Protein AF-A0A359KGH7-F1 (afdb_monomer)

Foldseek 3Di:
DKAFWDDKLADLLAAEEEAEAGAFPCCSVVVARQRPPPRCVQCVVCVVLVNNCLVVDDRVVNSVSCVVVSYMYTYQFRMFDADGGDPVRTDPTDGDPPVVVVVSHPNYNYYHYPDDNRVVRVVVD

pLDDT: mean 95.63, std 3.55, range [75.12, 98.69]

Secondary structure (DSSP, 8-state):
-EEE-PPPB--TT--EEEEESS--HHHHHHTSTT-STT--HHHHHHHHTT-TTGGGS-HHHHHHHHHHTTEEEEESEEEEEESSS-GGGEEEEEEP-HHHHHHT-TT--EEEESSHHHHHHHTT-

Mean predicted aligned error: 2.71 Å

Radius of gyration: 13.95 Å; Cα contacts (8 Å, |Δi|>4): 219; chains: 1; bounding box: 34×31×31 Å

Sequence (125 aa):
MRSVGFDPVVDARTRLLILGSLPGDASLKAAQYYAHPQNGFWRLIGAVIAQPDLTALPYEARLERLRTARIGLWDVIASAERQGSLDAAIRNPEGADLADLMTRLPDLRAVAFNGGTAARLGRRA

Structure (mmCIF, N/CA/C/O backbone):
data_AF-A0A359KGH7-F1
#
_entry.id   AF-A0A359KGH7-F1
#
loop_
_atom_site.group_PDB
_atom_site.id
_atom_site.type_symbol
_atom_site.label_atom_id
_atom_site.label_alt_id
_atom_site.label_comp_id
_atom_site.label_asym_id
_atom_site.label_entity_id
_atom_site.label_seq_id
_atom_site.pdbx_PDB_ins_code
_atom_site.Cartn_x
_atom_site.Cartn_y
_atom_site.Cartn_z
_atom_site.occupancy
_atom_site.B_iso_or_equiv
_atom_site.auth_seq_id
_atom_site.auth_comp_id
_atom_site.auth_asym_id
_atom_site.auth_atom_id
_atom_site.pdbx_PDB_model_num
ATOM 1 N N . MET A 1 1 ? 19.438 -1.546 -11.604 1.00 83.06 1 MET A N 1
ATOM 2 C CA . MET A 1 1 ? 19.106 -1.976 -10.227 1.00 83.06 1 MET A CA 1
ATOM 3 C C . MET A 1 1 ? 17.658 -2.432 -10.224 1.00 83.06 1 MET A C 1
ATOM 5 O O . MET A 1 1 ? 16.852 -1.819 -10.918 1.00 83.06 1 MET A O 1
ATOM 9 N N . ARG A 1 2 ? 17.351 -3.524 -9.522 1.00 93.06 2 ARG A N 1
ATOM 10 C CA . ARG A 1 2 ? 15.989 -4.050 -9.403 1.00 93.06 2 ARG A CA 1
ATOM 11 C C . ARG A 1 2 ? 15.356 -3.516 -8.120 1.00 93.06 2 ARG A C 1
ATOM 13 O O . ARG A 1 2 ? 15.978 -3.571 -7.064 1.00 93.06 2 ARG A O 1
ATOM 20 N N . SER A 1 3 ? 14.159 -2.963 -8.240 1.00 94.12 3 SER A N 1
ATOM 21 C CA . SER A 1 3 ? 13.315 -2.542 -7.127 1.00 94.12 3 SER A CA 1
ATOM 22 C C . SER A 1 3 ? 12.374 -3.687 -6.775 1.00 94.12 3 SER A C 1
ATOM 24 O O . SER A 1 3 ? 11.790 -4.299 -7.668 1.00 94.12 3 SER A O 1
ATOM 26 N N . VAL A 1 4 ? 12.229 -3.960 -5.483 1.00 96.38 4 VAL A N 1
ATOM 27 C CA . VAL A 1 4 ? 11.334 -4.992 -4.949 1.00 96.38 4 VAL A CA 1
ATOM 28 C C . VAL A 1 4 ? 10.238 -4.291 -4.155 1.00 96.38 4 VAL A C 1
ATOM 30 O O . VAL A 1 4 ? 10.519 -3.325 -3.445 1.00 96.38 4 VAL A O 1
ATOM 33 N N . GLY A 1 5 ? 8.995 -4.728 -4.339 1.00 94.62 5 GLY A N 1
ATOM 34 C CA . GLY A 1 5 ? 7.845 -4.254 -3.580 1.00 94.62 5 GLY A CA 1
ATOM 35 C C . GLY A 1 5 ? 7.931 -4.641 -2.104 1.00 94.62 5 GLY A C 1
ATOM 36 O O . GLY A 1 5 ? 8.835 -5.356 -1.675 1.00 94.62 5 GLY A O 1
ATOM 37 N N . PHE A 1 6 ? 6.983 -4.149 -1.316 1.00 97.25 6 PHE A N 1
ATOM 38 C CA . PHE A 1 6 ? 6.852 -4.548 0.082 1.00 97.25 6 PHE A CA 1
ATOM 39 C C . PHE A 1 6 ? 5.837 -5.682 0.234 1.00 97.25 6 PHE A C 1
ATOM 41 O O . PHE A 1 6 ? 5.058 -5.971 -0.678 1.00 97.25 6 PHE A O 1
ATOM 48 N N . ASP A 1 7 ? 5.806 -6.279 1.421 1.00 97.31 7 ASP A N 1
ATOM 49 C CA . ASP A 1 7 ? 4.748 -7.206 1.806 1.00 97.31 7 ASP A CA 1
ATOM 50 C C . ASP A 1 7 ? 3.394 -6.488 1.935 1.00 97.31 7 ASP A C 1
ATOM 52 O O . ASP A 1 7 ? 3.346 -5.301 2.300 1.00 97.31 7 ASP A O 1
ATOM 56 N N . PRO A 1 8 ? 2.275 -7.183 1.662 1.00 98.00 8 PRO A N 1
ATOM 57 C CA . PRO A 1 8 ? 0.950 -6.602 1.801 1.00 98.00 8 PRO A CA 1
ATOM 58 C C . PRO A 1 8 ? 0.660 -6.251 3.264 1.00 98.00 8 PRO A C 1
ATOM 60 O O . PRO A 1 8 ? 0.814 -7.072 4.170 1.00 98.00 8 PRO A O 1
ATOM 63 N N . VAL A 1 9 ? 0.155 -5.042 3.501 1.00 98.38 9 VAL A N 1
ATOM 64 C CA . VAL A 1 9 ? -0.380 -4.641 4.807 1.00 98.38 9 VAL A CA 1
ATOM 65 C C . VAL A 1 9 ? -1.869 -4.934 4.804 1.00 98.38 9 VAL A C 1
ATOM 67 O O . VAL A 1 9 ? -2.666 -4.115 4.353 1.00 98.38 9 VAL A O 1
ATOM 70 N N . VAL A 1 10 ? -2.244 -6.111 5.292 1.00 98.25 10 VAL A N 1
ATOM 71 C CA . VAL A 1 10 ? -3.635 -6.579 5.341 1.00 98.25 10 VAL A CA 1
ATOM 72 C C . VAL A 1 10 ? -3.906 -7.362 6.626 1.00 98.25 10 VAL A C 1
ATOM 74 O O . VAL A 1 10 ? -2.983 -7.784 7.321 1.00 98.25 10 VAL A O 1
ATOM 77 N N . ASP A 1 11 ? -5.183 -7.567 6.931 1.00 96.75 11 ASP A N 1
ATOM 78 C CA . ASP A 1 11 ? -5.668 -8.524 7.928 1.00 96.75 11 ASP A CA 1
ATOM 79 C C . ASP A 1 11 ? -6.964 -9.198 7.435 1.00 96.75 11 ASP A C 1
ATOM 81 O O . ASP A 1 11 ? -7.553 -8.780 6.435 1.00 96.75 11 ASP A O 1
ATOM 85 N N . ALA A 1 12 ? -7.451 -10.219 8.147 1.00 96.44 12 ALA A N 1
ATOM 86 C CA . ALA A 1 12 ? -8.663 -10.955 7.763 1.00 96.44 12 ALA A CA 1
ATOM 87 C C . ALA A 1 12 ? -9.939 -10.087 7.686 1.00 96.44 12 ALA A C 1
ATOM 89 O O . ALA A 1 12 ? -10.940 -10.526 7.125 1.00 96.44 12 ALA A O 1
ATOM 90 N N . ARG A 1 13 ? -9.923 -8.868 8.247 1.00 98.12 13 ARG A N 1
ATOM 91 C CA . ARG A 1 13 ? -11.051 -7.923 8.254 1.00 98.12 13 ARG A CA 1
ATOM 92 C C . ARG A 1 13 ? -10.941 -6.878 7.147 1.00 98.12 13 ARG A C 1
ATOM 94 O O . ARG A 1 13 ? -11.811 -6.009 7.071 1.00 98.12 13 ARG A O 1
ATOM 101 N N . THR A 1 14 ? -9.888 -6.915 6.330 1.00 98.69 14 THR A N 1
ATOM 102 C CA . THR A 1 14 ? -9.654 -5.954 5.248 1.00 98.69 14 THR A CA 1
ATOM 103 C C . THR A 1 14 ? -10.808 -5.995 4.248 1.00 98.69 14 THR A C 1
ATOM 105 O O . THR A 1 14 ? -11.127 -7.042 3.693 1.00 98.69 14 THR A O 1
ATOM 108 N N . ARG A 1 15 ? -11.437 -4.837 4.018 1.00 98.56 15 ARG A N 1
ATOM 109 C CA . ARG A 1 15 ? -12.580 -4.662 3.105 1.00 98.56 15 ARG A CA 1
ATOM 110 C C . ARG A 1 15 ? -12.217 -3.899 1.841 1.00 98.56 15 ARG A C 1
ATOM 112 O O . ARG A 1 15 ? -12.819 -4.141 0.798 1.00 98.56 15 ARG A O 1
ATO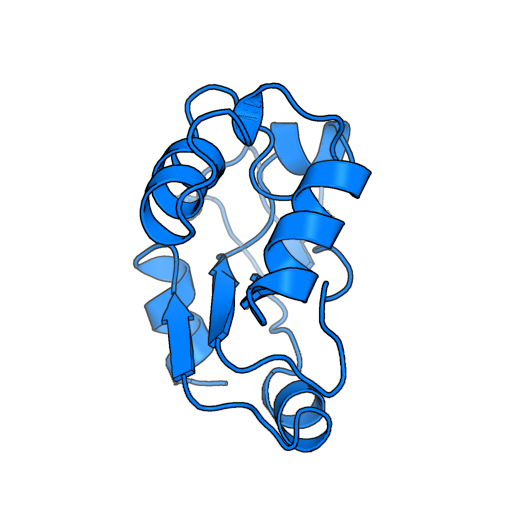M 119 N N . LEU A 1 16 ? -11.261 -2.982 1.932 1.00 98.56 16 LEU A N 1
ATOM 120 C CA . LEU A 1 16 ? -10.736 -2.232 0.798 1.00 98.56 16 LEU A CA 1
ATOM 121 C C . LEU A 1 16 ? -9.233 -2.481 0.693 1.00 98.56 16 LEU A C 1
ATOM 123 O O . LEU A 1 16 ? -8.502 -2.175 1.630 1.00 98.56 16 LEU A O 1
ATOM 127 N N . LEU A 1 17 ? -8.778 -2.982 -0.452 1.00 98.50 17 LEU A N 1
ATOM 128 C CA . LEU A 1 17 ? -7.356 -3.095 -0.776 1.00 98.50 17 LEU A CA 1
ATOM 129 C C . LEU A 1 17 ? -6.961 -1.963 -1.730 1.00 98.50 17 LEU A C 1
ATOM 131 O O . LEU A 1 17 ? -7.527 -1.848 -2.816 1.00 98.50 17 LEU A O 1
ATOM 135 N N . ILE A 1 18 ? -6.008 -1.121 -1.331 1.00 98.44 18 ILE A N 1
ATOM 136 C CA . ILE A 1 18 ? -5.464 -0.051 -2.175 1.00 98.44 18 ILE A CA 1
ATOM 137 C C . ILE A 1 18 ? -4.120 -0.505 -2.742 1.00 98.44 18 ILE A C 1
ATOM 139 O O . ILE A 1 18 ? -3.206 -0.842 -1.993 1.00 98.44 18 ILE A O 1
ATOM 143 N N . LEU A 1 19 ? -4.008 -0.494 -4.068 1.00 98.38 19 LEU A N 1
ATOM 144 C CA . LEU A 1 19 ? -2.861 -1.008 -4.806 1.00 98.38 19 LEU A CA 1
ATOM 145 C C . LEU A 1 19 ? -2.112 0.117 -5.517 1.00 98.38 19 LEU A C 1
ATOM 147 O O . LEU A 1 19 ? -2.686 0.817 -6.355 1.00 98.38 19 LEU A O 1
ATOM 151 N N . GLY A 1 20 ? -0.831 0.288 -5.197 1.00 97.25 20 GLY A N 1
ATOM 152 C CA . GLY A 1 20 ? 0.098 1.093 -5.990 1.00 97.25 20 GLY A CA 1
ATOM 153 C C . GLY A 1 20 ? 0.700 0.315 -7.165 1.00 97.25 20 GLY A C 1
ATOM 154 O O . GLY A 1 20 ? 0.381 -0.852 -7.403 1.00 97.25 20 GLY A O 1
ATOM 155 N N . SER A 1 21 ? 1.546 0.989 -7.949 1.00 95.75 21 SER A N 1
ATOM 156 C CA . SER A 1 21 ? 2.295 0.351 -9.038 1.00 95.75 21 SER A CA 1
ATOM 157 C C . SER A 1 21 ? 3.484 -0.437 -8.484 1.00 95.75 21 SER A C 1
ATOM 159 O O . SER A 1 21 ? 3.535 -1.652 -8.624 1.00 95.75 21 SER A O 1
ATOM 161 N N . LEU A 1 22 ? 4.441 0.280 -7.892 1.00 96.50 22 LEU A N 1
ATOM 162 C CA . LEU A 1 22 ? 5.667 -0.219 -7.271 1.00 96.50 22 LEU A CA 1
ATOM 163 C C . LEU A 1 22 ? 6.221 0.903 -6.369 1.00 96.50 22 LEU A C 1
ATOM 165 O O . LEU A 1 22 ? 6.276 2.051 -6.840 1.00 96.50 22 LEU A O 1
ATOM 169 N N . PRO A 1 23 ? 6.706 0.635 -5.140 1.00 95.69 23 PRO A N 1
ATOM 170 C CA . PRO A 1 23 ? 7.146 1.683 -4.221 1.00 95.69 23 PRO A CA 1
ATOM 171 C C . PRO A 1 23 ? 8.252 2.543 -4.825 1.00 95.69 23 PRO A C 1
ATOM 173 O O . PRO A 1 23 ? 9.251 2.002 -5.284 1.00 95.69 23 PRO A O 1
ATOM 176 N N . GLY A 1 24 ? 8.093 3.870 -4.840 1.00 94.88 24 GLY A N 1
ATOM 177 C CA . GLY A 1 24 ? 9.119 4.815 -5.314 1.00 94.88 24 GLY A CA 1
ATOM 178 C C . GLY A 1 24 ? 10.399 4.796 -4.465 1.00 94.88 24 GLY A C 1
ATOM 179 O O . GLY A 1 24 ? 10.415 4.234 -3.375 1.00 94.88 24 GLY A O 1
ATOM 180 N N . ASP A 1 25 ? 11.460 5.474 -4.899 1.00 94.31 25 ASP A N 1
ATOM 181 C CA . ASP A 1 25 ? 12.772 5.444 -4.226 1.00 94.31 25 ASP A CA 1
ATOM 182 C C . ASP A 1 25 ? 12.709 5.964 -2.789 1.00 94.31 25 ASP A C 1
ATOM 184 O O . ASP A 1 25 ? 13.314 5.388 -1.889 1.00 94.31 25 ASP A O 1
ATOM 188 N N . ALA A 1 26 ? 11.937 7.031 -2.549 1.00 95.00 26 ALA A N 1
ATOM 189 C CA . ALA A 1 26 ? 11.719 7.548 -1.199 1.00 95.00 26 ALA A CA 1
ATOM 190 C C . ALA A 1 26 ? 11.009 6.520 -0.306 1.00 95.00 26 ALA A C 1
ATOM 192 O O . ALA A 1 26 ? 11.358 6.377 0.862 1.00 95.00 26 ALA A O 1
ATOM 193 N N . SER A 1 27 ? 10.050 5.781 -0.870 1.00 96.69 27 SER A N 1
ATOM 194 C CA . SER A 1 27 ? 9.370 4.686 -0.181 1.00 96.69 27 SER A CA 1
ATOM 195 C C . SER A 1 27 ? 10.323 3.545 0.135 1.00 96.69 27 SER A C 1
ATOM 197 O O . SER A 1 27 ? 10.394 3.141 1.290 1.00 96.69 27 SER A O 1
ATOM 199 N N . LEU A 1 28 ? 11.096 3.079 -0.849 1.00 95.88 28 LEU A N 1
ATOM 200 C CA . LEU A 1 28 ? 12.086 2.010 -0.687 1.00 95.88 28 LEU A CA 1
ATOM 201 C C . LEU A 1 28 ? 13.142 2.372 0.361 1.00 95.88 28 LEU A C 1
ATOM 203 O O . LEU A 1 28 ? 13.411 1.580 1.257 1.00 95.88 28 LEU A O 1
ATOM 207 N N . LYS A 1 29 ? 13.684 3.594 0.306 1.00 95.62 29 LYS A N 1
ATOM 208 C CA . LYS A 1 29 ? 14.676 4.082 1.275 1.00 95.62 29 LYS A CA 1
ATOM 209 C C . LYS A 1 29 ? 14.116 4.161 2.696 1.00 95.62 29 LYS A C 1
ATOM 211 O O . LYS A 1 29 ? 14.846 3.911 3.648 1.00 95.62 29 LYS A O 1
ATOM 216 N N . ALA A 1 30 ? 12.847 4.538 2.838 1.00 96.62 30 ALA A N 1
ATOM 217 C CA . ALA A 1 30 ? 12.183 4.629 4.134 1.00 96.62 30 ALA A CA 1
ATOM 218 C C . ALA A 1 30 ? 11.610 3.290 4.625 1.00 96.62 30 ALA A C 1
ATOM 220 O O . ALA A 1 30 ? 11.175 3.236 5.772 1.00 96.62 30 ALA A O 1
ATOM 221 N N . ALA A 1 31 ? 11.574 2.254 3.775 1.00 96.88 31 ALA A N 1
ATOM 222 C CA . ALA A 1 31 ? 10.803 1.024 3.975 1.00 96.88 31 ALA A CA 1
ATOM 223 C C . ALA A 1 31 ? 9.319 1.295 4.311 1.00 96.88 31 ALA A C 1
ATOM 225 O O . ALA A 1 31 ? 8.743 0.690 5.211 1.00 96.88 31 ALA A O 1
ATOM 226 N N . GLN A 1 32 ? 8.704 2.260 3.616 1.00 97.81 32 GLN A N 1
ATOM 227 C CA . GLN A 1 32 ? 7.348 2.738 3.909 1.00 97.81 32 GLN A CA 1
ATOM 228 C C . GLN A 1 32 ? 6.524 2.961 2.644 1.00 97.81 32 GLN A C 1
ATOM 230 O O . GLN A 1 32 ? 6.975 3.615 1.696 1.00 97.81 32 GLN A O 1
ATOM 235 N N . TYR A 1 33 ? 5.264 2.524 2.650 1.00 97.88 33 TYR A N 1
ATOM 236 C CA . TYR A 1 33 ? 4.313 2.887 1.601 1.00 97.88 33 TYR A CA 1
ATOM 237 C C . TYR A 1 33 ? 4.097 4.407 1.550 1.00 97.88 33 TYR A C 1
ATOM 239 O O . TYR A 1 33 ? 3.904 5.075 2.570 1.00 97.88 33 TYR A O 1
ATOM 247 N N . TYR A 1 34 ? 4.118 4.952 0.330 1.00 96.69 34 TYR A N 1
ATOM 248 C CA . TYR A 1 34 ? 3.824 6.357 0.027 1.00 96.69 34 TYR A CA 1
ATOM 249 C C . TYR A 1 34 ? 4.620 7.374 0.872 1.00 96.69 34 TYR A C 1
ATOM 251 O O . TYR A 1 34 ? 4.065 8.351 1.368 1.00 96.69 34 TYR A O 1
ATOM 259 N N . ALA A 1 35 ? 5.926 7.146 1.047 1.00 96.12 35 ALA A N 1
ATOM 260 C CA . ALA A 1 35 ? 6.777 7.941 1.941 1.00 96.12 35 ALA A CA 1
ATOM 261 C C . ALA A 1 35 ? 7.227 9.287 1.352 1.00 96.12 35 ALA A C 1
ATOM 263 O O . ALA A 1 35 ? 7.715 10.151 2.077 1.00 96.12 35 ALA A O 1
ATOM 264 N N . HIS A 1 36 ? 7.110 9.470 0.034 1.00 94.44 36 HIS A N 1
ATOM 265 C CA . HIS A 1 36 ? 7.521 10.715 -0.605 1.00 94.44 36 HIS A CA 1
ATOM 266 C C . HIS A 1 36 ? 6.652 11.887 -0.097 1.00 94.44 36 HIS A C 1
ATOM 268 O O . HIS A 1 36 ? 5.432 11.781 -0.195 1.00 94.44 36 HIS A O 1
ATOM 274 N N . PRO A 1 37 ? 7.216 13.022 0.366 1.00 89.31 37 PRO A N 1
ATOM 275 C CA . PRO A 1 37 ? 6.435 14.113 0.971 1.00 89.31 37 PRO A CA 1
ATOM 276 C C . PRO A 1 37 ? 5.369 14.729 0.056 1.00 89.31 37 PRO A C 1
ATOM 278 O O . PRO A 1 37 ? 4.344 15.214 0.521 1.00 89.31 37 PRO A O 1
ATOM 281 N N . GLN A 1 38 ? 5.599 14.698 -1.261 1.00 91.62 38 GLN A N 1
ATOM 282 C CA . GLN A 1 38 ? 4.624 15.170 -2.254 1.00 91.62 38 GLN A CA 1
ATOM 283 C C . GLN A 1 38 ? 3.527 14.134 -2.563 1.00 91.62 38 GLN A C 1
ATOM 285 O O . GLN A 1 38 ? 2.581 14.439 -3.286 1.00 91.62 38 GLN A O 1
ATOM 290 N N . ASN A 1 39 ? 3.634 12.901 -2.053 1.00 93.88 39 ASN A N 1
ATOM 291 C CA . ASN A 1 39 ? 2.597 11.893 -2.228 1.00 93.88 39 ASN A CA 1
ATOM 292 C C . ASN A 1 39 ? 1.400 12.220 -1.322 1.00 93.88 39 ASN A C 1
ATOM 294 O O . ASN A 1 39 ? 1.497 12.214 -0.097 1.00 93.88 39 ASN A O 1
ATOM 298 N N . GLY A 1 40 ? 0.249 12.494 -1.935 1.00 95.69 40 GLY A N 1
ATOM 299 C CA . GLY A 1 40 ? -0.961 12.898 -1.220 1.00 95.69 40 GLY A CA 1
ATOM 300 C C . GLY A 1 40 ? -1.692 11.777 -0.478 1.00 95.69 40 GLY A C 1
ATOM 301 O O . GLY A 1 40 ? -2.664 12.085 0.210 1.00 95.69 40 GLY A O 1
ATOM 302 N N . PHE A 1 41 ? -1.271 10.511 -0.603 1.00 97.56 41 PHE A N 1
ATOM 303 C CA . PHE A 1 41 ? -2.010 9.349 -0.101 1.00 97.56 41 PHE A CA 1
ATOM 304 C C . PHE A 1 41 ? -2.428 9.494 1.366 1.00 97.56 41 PHE A C 1
ATOM 306 O O . PHE A 1 41 ? -3.618 9.457 1.668 1.00 97.56 41 PHE A O 1
ATOM 313 N N . TRP A 1 42 ? -1.467 9.722 2.268 1.00 97.50 42 TRP A N 1
ATOM 314 C CA . TRP A 1 42 ? -1.719 9.759 3.713 1.00 97.50 42 TRP A CA 1
ATOM 315 C C . TRP A 1 42 ? -2.672 10.886 4.122 1.00 97.50 42 TRP A C 1
ATOM 317 O O . TRP A 1 42 ? -3.533 10.690 4.976 1.00 97.50 42 TRP A O 1
ATOM 327 N N . ARG A 1 43 ? -2.572 12.047 3.466 1.00 97.06 43 ARG A N 1
ATOM 328 C CA . ARG A 1 43 ? -3.476 13.182 3.691 1.00 97.06 43 ARG A CA 1
ATOM 329 C C . ARG A 1 43 ? -4.894 12.872 3.211 1.00 97.06 43 ARG A C 1
ATOM 331 O O . ARG A 1 43 ? -5.859 13.162 3.910 1.00 97.06 43 ARG A O 1
ATOM 338 N N . LEU A 1 44 ? -5.020 12.302 2.012 1.00 97.12 44 LEU A N 1
ATOM 339 C CA . LEU A 1 44 ? -6.315 11.996 1.404 1.00 97.12 44 LEU A CA 1
ATOM 340 C C . LEU A 1 44 ? -7.039 10.887 2.168 1.00 97.12 44 LEU A C 1
ATOM 342 O O . LEU A 1 44 ? -8.206 11.048 2.513 1.00 97.12 44 LEU A O 1
ATOM 346 N N . ILE A 1 45 ? -6.346 9.789 2.475 1.00 97.56 45 ILE A N 1
ATOM 347 C CA . ILE A 1 45 ? -6.958 8.668 3.185 1.00 97.56 45 ILE A CA 1
ATOM 348 C C . ILE A 1 45 ? -7.308 9.044 4.625 1.00 97.56 45 ILE A C 1
ATOM 350 O O . ILE A 1 45 ? -8.369 8.653 5.099 1.00 97.56 45 ILE A O 1
ATOM 354 N N . GLY A 1 46 ? -6.482 9.874 5.279 1.00 97.75 46 GLY A N 1
ATOM 355 C CA . GLY A 1 46 ? -6.768 10.430 6.601 1.00 97.75 46 GLY A CA 1
ATOM 356 C C . GLY A 1 46 ? -8.091 11.191 6.634 1.00 97.75 46 GLY A C 1
ATOM 357 O O . GLY A 1 46 ? -8.920 10.942 7.505 1.00 97.75 46 GLY A O 1
ATOM 358 N N . ALA A 1 47 ? -8.354 12.043 5.638 1.00 97.31 47 ALA A N 1
ATOM 359 C CA . ALA A 1 47 ? -9.637 12.737 5.527 1.00 97.31 47 ALA A CA 1
ATOM 360 C C . ALA A 1 47 ? -10.823 11.767 5.348 1.00 97.31 47 ALA A C 1
ATOM 362 O O . ALA A 1 47 ? -11.857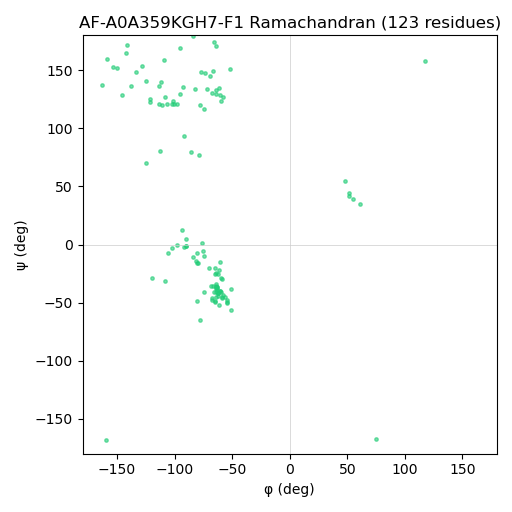 11.944 5.986 1.00 97.31 47 ALA A O 1
ATOM 363 N N . VAL A 1 48 ? -10.662 10.719 4.530 1.00 96.12 48 VAL A N 1
ATOM 364 C CA . VAL A 1 48 ? -11.712 9.714 4.272 1.00 96.12 48 VAL A CA 1
ATOM 365 C C . VAL A 1 48 ? -12.080 8.924 5.531 1.00 96.12 48 VAL A C 1
ATOM 367 O O . VAL A 1 48 ? -13.255 8.644 5.749 1.00 96.12 48 VAL A O 1
ATOM 370 N N . ILE A 1 49 ? -11.101 8.581 6.372 1.00 97.06 49 ILE A N 1
ATOM 371 C CA . ILE A 1 49 ? -11.327 7.794 7.598 1.00 97.06 49 ILE A CA 1
ATOM 372 C C . ILE A 1 49 ? -11.548 8.659 8.851 1.00 97.06 49 ILE A C 1
ATOM 374 O O . ILE A 1 49 ? -11.490 8.139 9.964 1.00 97.06 49 ILE A O 1
ATOM 378 N N . ALA A 1 50 ? -11.770 9.968 8.684 1.00 97.25 50 ALA A N 1
ATOM 379 C CA . ALA A 1 50 ? -11.906 10.941 9.773 1.00 97.25 50 ALA A CA 1
ATOM 380 C C . ALA A 1 50 ? -10.709 10.958 10.758 1.00 97.25 50 ALA A C 1
ATOM 382 O O . ALA A 1 50 ? -10.878 11.104 11.966 1.00 97.25 50 ALA A O 1
ATOM 383 N N . GLN A 1 51 ? -9.490 10.819 10.228 1.00 96.88 51 GLN A N 1
ATOM 384 C CA . GLN A 1 51 ? -8.201 10.943 10.925 1.00 96.88 51 GLN A CA 1
ATOM 385 C C . GLN A 1 51 ? -7.337 12.003 10.203 1.00 96.88 51 GLN A C 1
ATOM 387 O O . GLN A 1 51 ? -6.388 11.659 9.493 1.00 96.88 51 GLN A O 1
ATOM 392 N N . PRO A 1 52 ? -7.684 13.301 10.277 1.00 93.31 52 PRO A N 1
ATOM 393 C CA . PRO A 1 52 ? -7.008 14.353 9.505 1.00 93.31 52 PRO A CA 1
ATOM 394 C C . PRO A 1 52 ? -5.529 14.554 9.885 1.00 93.31 52 PRO A C 1
ATOM 396 O O . PRO A 1 52 ? -4.757 15.089 9.093 1.00 93.31 52 PRO A O 1
ATOM 399 N N . ASP A 1 53 ? -5.122 14.104 11.069 1.00 94.38 53 ASP A N 1
ATOM 400 C CA . ASP A 1 53 ? -3.763 14.146 11.613 1.00 94.38 53 ASP A CA 1
ATOM 401 C C . ASP A 1 53 ? -2.925 12.901 11.272 1.00 94.38 53 ASP A C 1
ATOM 40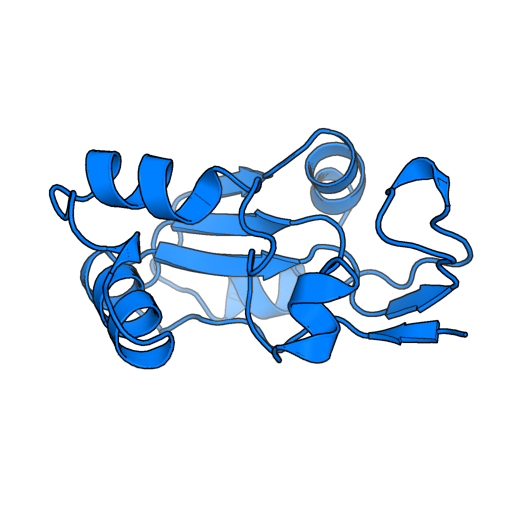3 O O . ASP A 1 53 ? -1.773 12.796 11.695 1.00 94.38 53 ASP A O 1
ATOM 407 N N . LEU A 1 54 ? -3.453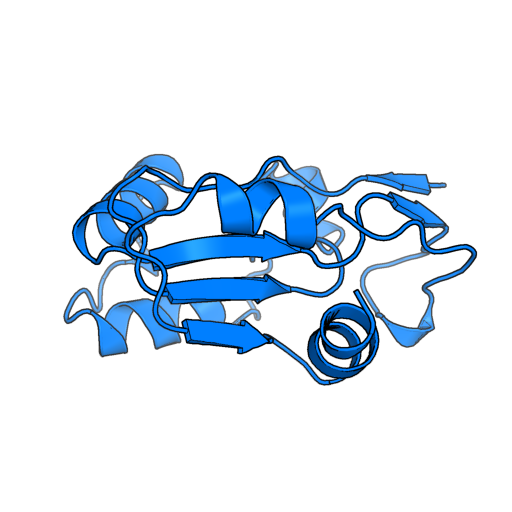 11.977 10.458 1.00 96.69 54 LEU A N 1
ATOM 408 C CA . LEU A 1 54 ? -2.800 10.709 10.115 1.00 96.69 54 LEU A CA 1
ATOM 409 C C . LEU A 1 54 ? -1.352 10.889 9.631 1.00 96.69 54 LEU A C 1
ATOM 411 O O . LEU A 1 54 ? -0.482 10.100 9.984 1.00 96.69 54 LEU A O 1
ATOM 415 N N . THR A 1 55 ? -1.057 11.936 8.858 1.00 95.12 55 THR A N 1
ATOM 416 C CA . THR A 1 55 ? 0.297 12.215 8.343 1.00 95.12 55 THR A CA 1
ATOM 417 C C . THR A 1 55 ? 1.326 12.533 9.427 1.00 95.12 55 THR A C 1
ATOM 419 O O . THR A 1 55 ? 2.514 12.342 9.186 1.00 95.12 55 THR A O 1
ATOM 422 N N . ALA A 1 56 ? 0.896 13.032 10.590 1.00 95.69 56 ALA A N 1
ATOM 423 C CA . ALA A 1 56 ? 1.784 13.366 11.703 1.00 95.69 56 ALA A CA 1
ATOM 424 C C . ALA A 1 56 ? 2.169 12.134 12.539 1.00 95.69 56 ALA A C 1
ATOM 426 O O . ALA A 1 56 ? 3.105 12.193 13.336 1.00 95.69 56 ALA A O 1
ATOM 427 N N . LEU A 1 57 ? 1.461 11.014 12.362 1.00 97.50 57 LEU A N 1
ATOM 428 C CA . LEU A 1 57 ? 1.705 9.800 13.125 1.00 97.50 57 LEU A CA 1
ATOM 429 C C . LEU A 1 57 ? 2.943 9.037 12.616 1.00 97.50 57 LEU A C 1
ATOM 431 O O . LEU A 1 57 ? 3.217 9.001 11.406 1.00 97.50 57 LEU A O 1
ATOM 435 N N . PRO A 1 58 ? 3.660 8.330 13.512 1.00 97.75 58 PRO A N 1
ATOM 436 C CA . PRO A 1 58 ? 4.642 7.326 13.116 1.00 97.75 58 PRO A CA 1
ATOM 437 C C . PRO A 1 58 ? 4.041 6.310 12.139 1.00 97.75 58 PRO A C 1
ATOM 439 O O . PRO A 1 58 ? 2.841 6.042 12.168 1.00 97.75 58 PRO A O 1
ATOM 442 N N . TYR A 1 59 ? 4.869 5.733 11.268 1.00 97.81 59 TYR A N 1
ATOM 443 C CA . TYR A 1 59 ? 4.396 4.846 10.199 1.00 97.81 59 TYR A CA 1
ATOM 444 C C . TYR A 1 59 ? 3.548 3.675 10.700 1.00 97.81 59 TYR A C 1
ATOM 446 O O . TYR A 1 59 ? 2.440 3.484 10.212 1.00 97.81 59 TYR A O 1
ATOM 454 N N . GLU A 1 60 ? 4.007 2.971 11.732 1.00 98.00 60 GLU A N 1
ATOM 455 C CA . GLU A 1 60 ? 3.254 1.854 12.312 1.00 98.00 60 GLU A CA 1
ATOM 456 C C . GLU A 1 60 ? 1.881 2.291 12.832 1.00 98.00 60 GLU A C 1
ATOM 458 O O . GLU A 1 60 ? 0.869 1.649 12.565 1.00 98.00 60 GLU A O 1
ATOM 463 N N . ALA A 1 61 ? 1.806 3.455 13.484 1.00 98.25 61 ALA A N 1
ATOM 464 C CA . ALA A 1 61 ? 0.533 4.007 13.933 1.00 98.25 61 ALA A CA 1
ATOM 465 C C . ALA A 1 61 ? -0.388 4.352 12.750 1.00 98.25 61 ALA A C 1
ATOM 467 O O . ALA A 1 61 ? -1.598 4.144 12.840 1.00 98.25 61 ALA A O 1
ATOM 468 N N . ARG A 1 62 ? 0.159 4.818 11.617 1.00 98.38 62 ARG A N 1
ATOM 469 C CA . ARG A 1 62 ? -0.620 5.020 10.385 1.00 98.38 62 ARG A CA 1
ATOM 470 C C . ARG A 1 62 ? -1.202 3.707 9.862 1.00 98.38 62 ARG A C 1
ATOM 472 O O . ARG A 1 62 ? -2.382 3.679 9.508 1.00 98.38 62 ARG A O 1
ATOM 479 N N . LEU A 1 63 ? -0.415 2.628 9.847 1.00 98.50 63 LEU A N 1
ATOM 480 C CA . LEU A 1 63 ? -0.882 1.302 9.426 1.00 98.50 63 LEU A CA 1
ATOM 481 C C . LEU A 1 63 ? -1.995 0.774 10.338 1.00 98.50 63 LEU A C 1
ATOM 483 O O . LEU A 1 63 ? -3.005 0.281 9.841 1.00 98.50 63 LEU A O 1
ATOM 487 N N . GLU A 1 64 ? -1.875 0.953 11.653 1.00 98.19 64 GLU A N 1
ATOM 488 C CA . GLU A 1 64 ? -2.918 0.551 12.606 1.00 98.19 64 GLU A CA 1
ATOM 489 C C . GLU A 1 64 ? -4.234 1.321 12.415 1.00 98.19 64 GLU A C 1
ATOM 491 O O . GLU A 1 64 ? -5.324 0.742 12.509 1.00 98.19 64 GLU A O 1
ATOM 496 N N . ARG A 1 65 ? -4.169 2.617 12.074 1.00 98.19 65 ARG A N 1
ATOM 497 C CA . ARG A 1 65 ? -5.371 3.388 11.710 1.00 98.19 65 ARG A CA 1
ATOM 498 C C . ARG A 1 65 ? -6.027 2.847 10.441 1.00 98.19 65 ARG A C 1
ATOM 500 O O . ARG A 1 65 ? -7.250 2.714 10.417 1.00 98.19 65 ARG A O 1
ATOM 507 N N . LEU A 1 66 ? -5.244 2.475 9.426 1.00 98.44 66 LEU A N 1
ATOM 508 C CA . LEU A 1 66 ? -5.779 1.842 8.216 1.00 98.44 66 LEU A CA 1
ATOM 509 C C . LEU A 1 66 ? -6.412 0.476 8.509 1.00 98.44 66 LEU A C 1
ATOM 511 O O . LEU A 1 66 ? -7.544 0.238 8.091 1.00 98.44 66 LEU A O 1
ATOM 515 N N . ARG A 1 67 ? -5.752 -0.380 9.300 1.00 98.31 67 ARG A N 1
ATOM 516 C CA . ARG A 1 67 ? -6.296 -1.681 9.735 1.00 98.31 67 ARG A CA 1
ATOM 517 C C . ARG A 1 67 ? -7.613 -1.523 10.489 1.00 98.31 67 ARG A C 1
ATOM 519 O O . ARG A 1 67 ? -8.580 -2.225 10.204 1.00 98.31 67 ARG A O 1
ATOM 526 N N . THR A 1 68 ? -7.692 -0.548 11.394 1.00 98.06 68 THR A N 1
ATOM 527 C CA . THR A 1 68 ? -8.930 -0.214 12.120 1.00 98.06 68 THR A CA 1
ATOM 528 C C . THR A 1 68 ? -10.046 0.214 11.164 1.00 98.06 68 THR A C 1
ATOM 530 O O . THR A 1 68 ? -11.193 -0.206 11.319 1.00 98.06 68 THR A O 1
ATOM 533 N N . ALA A 1 69 ? -9.704 0.984 10.130 1.00 98.25 69 ALA A N 1
ATOM 534 C CA . ALA A 1 69 ? -10.615 1.367 9.055 1.00 98.25 69 ALA A CA 1
ATOM 535 C C . ALA A 1 69 ? -10.881 0.241 8.031 1.00 98.25 69 ALA A C 1
ATOM 537 O O . ALA A 1 69 ? -11.649 0.447 7.091 1.00 98.25 69 ALA A O 1
ATOM 538 N N . ARG A 1 70 ? -10.294 -0.953 8.215 1.00 98.50 70 ARG A N 1
ATOM 539 C CA . ARG A 1 70 ? -10.383 -2.120 7.317 1.00 98.50 70 ARG A CA 1
ATOM 540 C C . ARG A 1 70 ? -9.826 -1.857 5.914 1.00 98.50 70 ARG A C 1
ATOM 542 O O . ARG A 1 70 ? -10.341 -2.384 4.924 1.00 98.50 70 ARG A O 1
ATOM 549 N N . ILE A 1 71 ? -8.782 -1.038 5.841 1.00 98.69 71 ILE A N 1
ATOM 550 C CA . ILE A 1 71 ? -8.075 -0.677 4.615 1.00 98.69 71 ILE A CA 1
ATOM 551 C C . ILE A 1 71 ? -6.710 -1.360 4.621 1.00 98.69 71 ILE A C 1
ATOM 553 O O . ILE A 1 71 ? -5.943 -1.206 5.570 1.00 98.69 71 ILE A O 1
ATOM 557 N N . GLY A 1 72 ? -6.417 -2.089 3.549 1.00 98.50 72 GLY A N 1
ATOM 558 C CA . GLY A 1 72 ? -5.122 -2.709 3.307 1.00 98.50 72 GLY A CA 1
ATOM 559 C C . GLY A 1 72 ? -4.351 -2.028 2.180 1.00 98.50 72 GLY A C 1
ATOM 560 O O . GLY A 1 72 ? -4.951 -1.366 1.329 1.00 98.50 72 GLY A O 1
ATOM 561 N N . LEU A 1 73 ? -3.029 -2.207 2.169 1.00 98.62 73 LEU A N 1
ATOM 562 C CA . LEU A 1 73 ? -2.112 -1.656 1.166 1.00 98.62 73 LEU A CA 1
ATOM 563 C C . LEU A 1 73 ? -1.281 -2.758 0.522 1.00 98.62 73 LEU A C 1
ATOM 565 O O . LEU A 1 73 ? -0.806 -3.651 1.223 1.00 98.62 73 LEU A O 1
ATOM 569 N N . TRP A 1 74 ? -1.052 -2.650 -0.783 1.00 98.38 74 TRP A N 1
ATOM 570 C CA . TRP A 1 74 ? -0.005 -3.398 -1.477 1.00 98.38 74 TRP A CA 1
ATOM 571 C C . TRP A 1 74 ? 0.356 -2.721 -2.808 1.00 98.38 74 TRP A C 1
ATOM 573 O O . TRP A 1 74 ? -0.073 -1.597 -3.081 1.00 98.38 74 TRP A O 1
ATOM 583 N N . ASP A 1 75 ? 1.112 -3.409 -3.656 1.00 97.88 75 ASP A N 1
ATOM 584 C CA . ASP A 1 75 ? 1.438 -2.991 -5.017 1.00 97.88 75 ASP A CA 1
ATOM 585 C C . ASP A 1 75 ? 1.131 -4.116 -6.011 1.00 97.88 75 ASP A C 1
ATOM 587 O O . ASP A 1 75 ? 1.134 -5.294 -5.663 1.00 97.88 75 ASP A O 1
ATOM 591 N N . VAL A 1 76 ? 0.859 -3.756 -7.267 1.00 97.50 76 VAL A N 1
ATOM 592 C CA . VAL A 1 76 ? 0.575 -4.740 -8.330 1.00 97.50 76 VAL A CA 1
ATOM 593 C C . VAL A 1 76 ? 1.843 -5.365 -8.925 1.00 97.50 76 VAL A C 1
ATOM 595 O O . VAL A 1 76 ? 1.759 -6.375 -9.620 1.00 97.50 76 VAL A O 1
ATOM 598 N N . ILE A 1 77 ? 3.012 -4.760 -8.695 1.00 97.31 77 ILE A N 1
ATOM 599 C CA . ILE A 1 77 ? 4.316 -5.252 -9.154 1.00 97.31 77 ILE A CA 1
ATOM 600 C C . ILE A 1 77 ? 5.110 -5.719 -7.933 1.00 97.31 77 ILE A C 1
ATOM 602 O O . ILE A 1 77 ? 5.423 -4.920 -7.051 1.00 97.31 77 ILE A O 1
ATOM 606 N N . ALA A 1 78 ? 5.486 -6.996 -7.920 1.00 97.06 78 ALA A N 1
ATOM 607 C CA . ALA A 1 78 ? 6.356 -7.575 -6.903 1.00 97.06 78 ALA A CA 1
ATOM 608 C C . ALA A 1 78 ? 7.815 -7.141 -7.093 1.00 97.06 78 ALA A C 1
ATOM 610 O O . ALA A 1 78 ? 8.505 -6.826 -6.125 1.00 97.06 78 ALA A O 1
ATOM 611 N N . SER A 1 79 ? 8.301 -7.093 -8.336 1.00 97.38 79 SER A N 1
ATOM 612 C CA . SER A 1 79 ? 9.643 -6.591 -8.633 1.00 97.38 79 SER A CA 1
ATOM 613 C C . SER A 1 79 ? 9.753 -6.039 -10.055 1.00 97.38 79 SER A C 1
ATOM 615 O O . SER A 1 79 ? 9.004 -6.432 -10.946 1.00 97.38 79 SER A O 1
ATOM 617 N N . ALA A 1 80 ? 10.665 -5.096 -10.286 1.00 96.88 80 ALA A N 1
ATOM 618 C CA . ALA A 1 80 ? 10.983 -4.613 -11.629 1.00 96.88 80 ALA A CA 1
ATOM 619 C C . ALA A 1 80 ? 12.357 -3.946 -11.683 1.00 96.88 80 ALA A C 1
ATOM 621 O O . ALA A 1 80 ? 12.872 -3.436 -10.687 1.00 96.88 80 ALA A O 1
ATOM 622 N N . GLU A 1 81 ? 12.930 -3.853 -12.875 1.00 96.19 81 GLU A N 1
ATOM 623 C CA . GLU A 1 81 ? 14.027 -2.925 -13.128 1.00 96.19 81 GLU A CA 1
ATOM 624 C C . GLU A 1 81 ? 13.460 -1.518 -13.291 1.00 96.19 81 GLU A C 1
ATOM 626 O O . GLU A 1 81 ? 12.640 -1.260 -14.172 1.00 96.19 81 GLU A O 1
ATOM 631 N N . ARG A 1 82 ? 13.884 -0.590 -12.432 1.00 94.31 82 ARG A N 1
ATOM 632 C CA . ARG A 1 82 ? 13.450 0.803 -12.518 1.00 94.31 82 ARG A CA 1
ATOM 633 C C . ARG A 1 82 ? 14.578 1.731 -12.102 1.00 94.31 82 ARG A C 1
ATOM 635 O O . ARG A 1 82 ? 15.176 1.563 -11.043 1.00 94.31 82 ARG A O 1
ATOM 642 N N . GLN A 1 83 ? 14.864 2.714 -12.949 1.00 88.81 83 GLN A N 1
ATOM 643 C CA . GLN A 1 83 ? 15.736 3.826 -12.593 1.00 88.81 83 GLN A CA 1
ATOM 644 C C . GLN A 1 83 ? 14.871 5.014 -12.177 1.00 88.81 83 GLN A C 1
ATOM 646 O O . GLN A 1 83 ? 14.050 5.498 -12.956 1.00 88.81 83 GLN A O 1
ATOM 651 N N . GLY A 1 84 ? 15.059 5.479 -10.945 1.00 87.31 84 GLY A N 1
ATOM 652 C CA . GLY A 1 84 ? 14.207 6.504 -10.364 1.00 87.31 84 GLY A CA 1
ATOM 653 C C . GLY A 1 84 ? 12.834 5.968 -9.937 1.00 87.31 84 GLY A C 1
ATOM 654 O O . GLY A 1 84 ? 12.569 4.764 -9.910 1.00 87.31 84 GLY A O 1
ATOM 655 N N . SER A 1 85 ? 11.923 6.896 -9.648 1.00 86.94 85 SER A N 1
ATOM 656 C CA . SER A 1 85 ? 10.604 6.593 -9.074 1.00 86.94 85 SER A CA 1
ATOM 657 C C . SER A 1 85 ? 9.446 6.625 -10.078 1.00 86.94 85 SER A C 1
ATOM 659 O O . SER A 1 85 ? 8.309 6.365 -9.697 1.00 86.94 85 SER A O 1
ATOM 661 N N . LE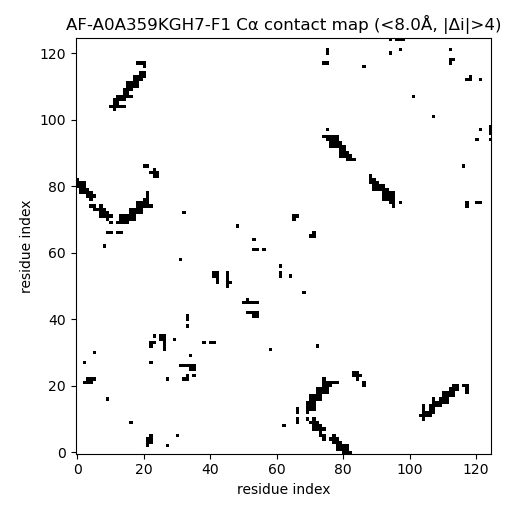U A 1 86 ? 9.700 6.978 -11.342 1.00 88.56 86 LEU A N 1
ATOM 662 C CA . LEU A 1 86 ? 8.648 7.151 -12.347 1.00 88.56 86 LEU A CA 1
ATOM 663 C C . LEU A 1 86 ? 8.234 5.814 -12.963 1.00 88.56 86 LEU A C 1
ATOM 665 O O . LEU A 1 86 ? 9.075 5.056 -13.444 1.00 88.56 86 LEU A O 1
ATOM 669 N N . ASP A 1 87 ? 6.927 5.580 -13.071 1.00 89.75 87 ASP A N 1
ATOM 670 C CA . ASP A 1 87 ? 6.383 4.368 -13.696 1.00 89.75 87 ASP A CA 1
ATOM 671 C C . ASP A 1 87 ? 6.822 4.189 -15.159 1.00 89.75 87 ASP A C 1
ATOM 673 O O . ASP A 1 87 ? 6.990 3.066 -15.628 1.00 89.75 87 ASP A O 1
ATOM 677 N N . ALA A 1 88 ? 7.075 5.285 -15.883 1.00 91.50 88 ALA A N 1
ATOM 678 C CA . ALA A 1 88 ? 7.577 5.243 -17.260 1.00 91.50 88 ALA A CA 1
ATOM 679 C C . ALA A 1 88 ? 8.955 4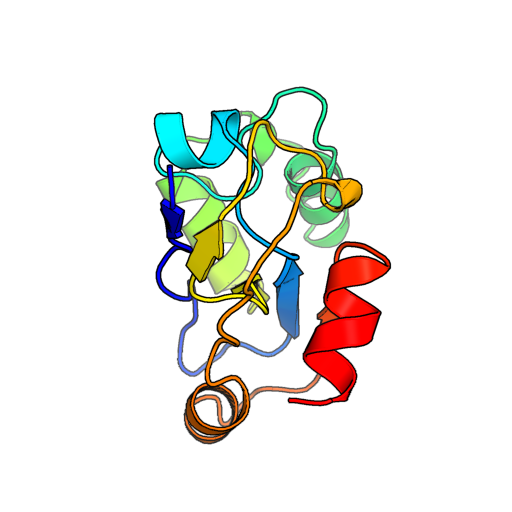.554 -17.387 1.00 91.50 88 ALA A C 1
ATOM 681 O O . ALA A 1 88 ? 9.315 4.070 -18.465 1.00 91.50 88 ALA A O 1
ATOM 682 N N . ALA A 1 89 ? 9.717 4.484 -16.292 1.00 93.31 89 ALA A N 1
ATOM 683 C CA . ALA A 1 89 ? 11.027 3.844 -16.235 1.00 93.31 89 ALA A CA 1
ATOM 684 C C . ALA A 1 89 ? 10.969 2.352 -15.858 1.00 93.31 89 ALA A C 1
ATOM 686 O O . ALA A 1 89 ? 12.015 1.712 -15.808 1.00 93.31 89 ALA A O 1
ATOM 687 N N . ILE A 1 90 ? 9.782 1.785 -15.600 1.00 93.81 90 ILE A N 1
ATOM 688 C CA . ILE A 1 90 ? 9.621 0.362 -15.264 1.00 93.81 90 ILE A CA 1
ATOM 689 C C . ILE A 1 90 ? 9.968 -0.507 -16.476 1.00 93.81 90 ILE A C 1
ATOM 691 O O . ILE A 1 90 ? 9.469 -0.286 -17.584 1.00 93.81 90 ILE A O 1
ATOM 695 N N . ARG A 1 91 ? 10.813 -1.513 -16.262 1.00 95.12 91 ARG A N 1
ATOM 696 C CA . ARG A 1 91 ? 11.213 -2.545 -17.223 1.00 95.12 91 ARG A CA 1
ATOM 697 C C . ARG A 1 91 ? 11.147 -3.913 -16.549 1.00 95.12 91 ARG A C 1
ATOM 699 O O . ARG A 1 91 ? 11.364 -4.016 -15.345 1.00 95.12 91 ARG A O 1
ATOM 706 N N . ASN A 1 92 ? 10.843 -4.945 -17.336 1.00 95.38 92 ASN A N 1
ATOM 707 C CA . ASN A 1 92 ? 10.769 -6.338 -16.883 1.00 95.38 92 ASN A CA 1
ATOM 708 C C . ASN A 1 92 ? 9.954 -6.525 -15.579 1.00 95.38 92 ASN A C 1
ATOM 710 O O . ASN A 1 92 ? 10.505 -7.038 -14.605 1.00 95.38 92 ASN A O 1
ATOM 714 N N . PRO A 1 93 ? 8.688 -6.054 -15.514 1.00 95.88 93 PRO A N 1
ATOM 715 C CA . PRO A 1 93 ? 7.896 -6.154 -14.296 1.00 95.88 93 PRO A CA 1
ATOM 716 C C . PRO A 1 93 ? 7.461 -7.597 -14.027 1.00 95.88 93 PRO A C 1
ATOM 718 O O . PRO A 1 93 ? 6.920 -8.270 -14.903 1.00 95.88 93 PRO A O 1
ATOM 721 N N . GLU A 1 94 ? 7.626 -8.021 -12.784 1.00 96.56 94 GLU A N 1
ATOM 722 C CA . GLU A 1 94 ? 7.053 -9.234 -12.215 1.00 96.56 94 GLU A CA 1
ATOM 723 C C . GLU A 1 94 ? 5.822 -8.844 -11.398 1.00 96.56 94 GLU A C 1
ATOM 725 O O . G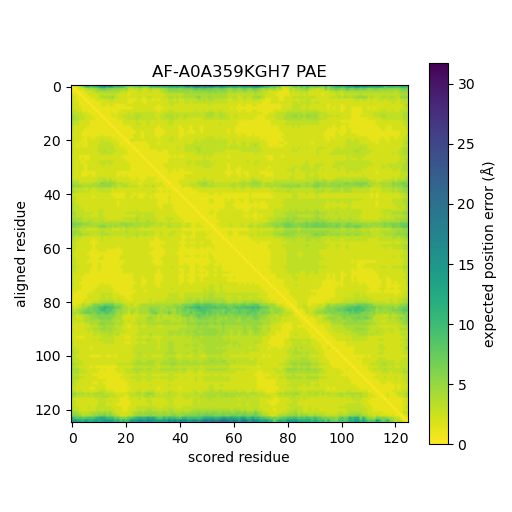LU A 1 94 ? 5.906 -8.022 -10.482 1.00 96.56 94 GLU A O 1
ATOM 730 N N . GLY A 1 95 ? 4.663 -9.391 -11.765 1.00 95.88 95 GLY A N 1
ATOM 731 C CA . GLY A 1 95 ? 3.402 -9.121 -11.077 1.00 95.88 95 GLY A CA 1
ATOM 732 C C . GLY A 1 95 ? 3.376 -9.726 -9.676 1.00 95.88 95 GLY A C 1
ATOM 733 O O . GLY A 1 95 ? 3.934 -10.796 -9.445 1.00 95.88 95 GLY A O 1
ATOM 734 N N . ALA A 1 96 ? 2.720 -9.036 -8.748 1.00 96.38 96 ALA A N 1
ATOM 735 C CA . ALA A 1 96 ? 2.353 -9.618 -7.464 1.00 96.38 96 ALA A CA 1
ATOM 736 C C . ALA A 1 96 ? 1.191 -10.611 -7.639 1.00 96.38 96 ALA A C 1
ATOM 738 O O . ALA A 1 96 ? 0.324 -10.404 -8.491 1.00 96.38 96 ALA A O 1
ATOM 739 N N . ASP A 1 97 ? 1.150 -11.663 -6.817 1.00 95.81 97 AS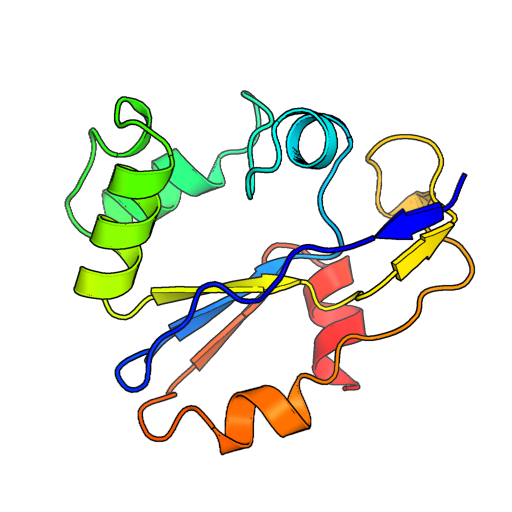P A N 1
ATOM 740 C CA . ASP A 1 97 ? 0.057 -12.643 -6.827 1.00 95.81 97 ASP A CA 1
ATOM 741 C C . ASP A 1 97 ? -1.172 -12.090 -6.086 1.00 95.81 97 ASP A C 1
ATOM 743 O O . ASP A 1 97 ? -1.444 -12.376 -4.916 1.00 95.81 97 ASP A O 1
ATOM 747 N N . LEU A 1 98 ? -1.883 -11.197 -6.776 1.00 94.94 98 LEU A N 1
ATOM 748 C CA . LEU A 1 98 ? -3.103 -10.576 -6.273 1.00 94.94 98 LEU A CA 1
ATOM 749 C C . LEU A 1 98 ? -4.210 -11.612 -6.065 1.00 94.94 98 LEU A C 1
ATOM 751 O O . LEU A 1 98 ? -4.960 -11.496 -5.096 1.00 94.94 98 LEU A O 1
ATOM 755 N N . ALA A 1 99 ? -4.297 -12.616 -6.941 1.00 94.00 99 ALA A N 1
ATOM 756 C CA . ALA A 1 99 ? -5.300 -13.666 -6.857 1.00 94.00 99 ALA A CA 1
ATOM 757 C C . ALA A 1 99 ? -5.150 -14.459 -5.553 1.00 94.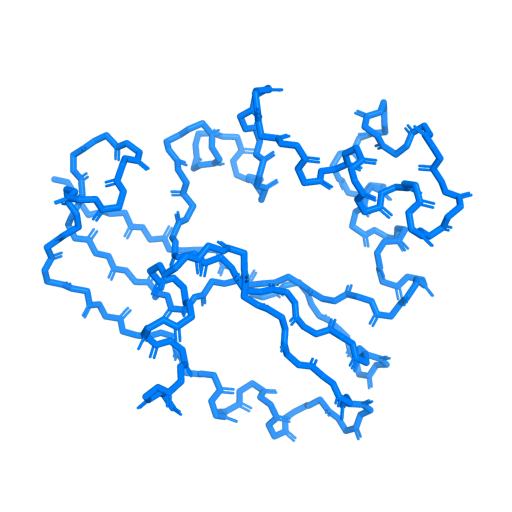00 99 ALA A C 1
ATOM 759 O O . ALA A 1 99 ? -6.112 -14.526 -4.784 1.00 94.00 99 ALA A O 1
ATOM 760 N N . ASP A 1 100 ? -3.946 -14.963 -5.249 1.00 95.25 100 ASP A N 1
ATOM 761 C CA . ASP A 1 100 ? -3.664 -15.652 -3.983 1.00 95.25 100 ASP A CA 1
ATOM 762 C C . ASP A 1 100 ? -4.037 -14.784 -2.779 1.00 95.25 100 ASP A C 1
ATOM 764 O O . ASP A 1 100 ? -4.792 -15.222 -1.906 1.00 95.25 100 ASP A O 1
ATOM 768 N N . LEU A 1 101 ? -3.583 -13.526 -2.745 1.00 96.12 101 LEU A N 1
ATOM 769 C CA . LEU A 1 101 ? -3.885 -12.645 -1.621 1.00 96.12 101 LEU A CA 1
ATOM 770 C C . LEU A 1 101 ? -5.395 -12.468 -1.424 1.00 96.12 101 LEU A C 1
ATOM 772 O O . LEU A 1 101 ? -5.879 -12.552 -0.297 1.00 96.12 101 LEU A O 1
ATOM 776 N N . MET A 1 102 ? -6.149 -12.237 -2.500 1.00 94.94 102 MET A N 1
ATOM 777 C CA . MET A 1 102 ? -7.594 -12.009 -2.423 1.00 94.94 102 MET A CA 1
ATOM 778 C C . MET A 1 102 ? -8.348 -13.234 -1.895 1.00 94.94 102 MET A C 1
ATOM 780 O O . MET A 1 102 ? -9.299 -13.058 -1.134 1.00 94.94 102 MET A O 1
ATOM 784 N N . THR A 1 103 ? -7.902 -14.461 -2.200 1.00 95.31 103 THR A N 1
ATOM 785 C CA . THR A 1 103 ? -8.507 -15.678 -1.616 1.00 95.31 103 THR A CA 1
ATOM 786 C C . THR A 1 103 ? -8.373 -15.745 -0.091 1.00 95.31 103 THR A C 1
ATOM 788 O O . THR A 1 103 ? -9.207 -16.353 0.580 1.00 95.31 103 THR A O 1
ATOM 791 N N . ARG A 1 104 ? -7.359 -15.078 0.473 1.00 95.62 104 ARG A N 1
ATOM 792 C CA . ARG A 1 104 ? -7.072 -15.037 1.915 1.00 95.62 104 ARG A CA 1
ATOM 793 C C . ARG A 1 104 ? -7.762 -13.877 2.643 1.00 95.62 104 ARG A C 1
ATOM 795 O O . ARG A 1 104 ? -7.627 -13.763 3.861 1.00 95.62 104 ARG A O 1
ATOM 802 N N . LEU A 1 105 ? -8.505 -13.027 1.929 1.00 97.88 105 LEU A N 1
ATOM 803 C CA . LEU A 1 105 ? -9.209 -11.860 2.472 1.00 97.88 105 LEU A CA 1
ATOM 804 C C . LEU A 1 105 ? -10.734 -12.052 2.384 1.00 97.88 105 LEU A C 1
ATOM 806 O O . LEU A 1 105 ? -11.374 -11.501 1.487 1.00 97.88 105 LEU A O 1
ATOM 810 N N . PRO A 1 106 ? -11.351 -12.796 3.323 1.00 97.31 106 PRO A N 1
ATOM 811 C CA . PRO A 1 106 ? -12.765 -13.183 3.234 1.00 97.31 106 PRO A CA 1
ATOM 812 C C . PRO A 1 106 ? -13.733 -11.991 3.283 1.00 97.31 106 PRO A C 1
ATOM 814 O O . PRO A 1 106 ? -14.856 -12.073 2.786 1.00 97.31 106 PRO A O 1
ATOM 817 N N . ASP A 1 107 ? -13.304 -10.877 3.878 1.00 98.25 107 ASP A N 1
ATOM 818 C CA . ASP A 1 107 ? -14.106 -9.664 4.019 1.00 98.25 107 ASP A CA 1
ATOM 819 C C . ASP A 1 107 ? -13.920 -8.664 2.867 1.00 98.25 107 ASP A C 1
ATOM 821 O O . ASP A 1 107 ? -14.610 -7.638 2.864 1.00 98.25 107 ASP A O 1
ATOM 825 N N . LEU A 1 108 ? -13.041 -8.940 1.894 1.00 98.50 108 LEU A N 1
ATOM 826 C CA . LEU A 1 108 ? -12.706 -8.014 0.812 1.00 98.50 108 LEU A CA 1
ATOM 827 C C . LEU A 1 108 ? -13.945 -7.663 -0.024 1.00 98.50 108 LEU A C 1
ATOM 829 O O . LEU A 1 108 ? -14.681 -8.530 -0.492 1.00 98.50 108 LEU A O 1
ATOM 833 N N . ARG A 1 109 ? -14.181 -6.363 -0.219 1.00 98.19 109 ARG A N 1
ATOM 834 C CA . ARG A 1 109 ? -15.328 -5.820 -0.970 1.00 98.19 109 ARG A CA 1
ATOM 835 C C . ARG A 1 109 ? -14.918 -4.996 -2.174 1.00 98.19 109 ARG A C 1
ATOM 837 O O . ARG A 1 109 ? -15.688 -4.900 -3.123 1.00 98.19 109 ARG A O 1
ATOM 844 N N . ALA A 1 110 ? -13.745 -4.374 -2.125 1.00 97.62 110 ALA A N 1
ATOM 845 C CA . ALA A 1 110 ? -13.277 -3.511 -3.193 1.00 97.62 110 ALA A CA 1
ATOM 846 C C . ALA A 1 110 ? -11.754 -3.512 -3.306 1.00 97.62 110 ALA A C 1
ATOM 848 O O . ALA A 1 110 ? -11.030 -3.651 -2.318 1.00 97.62 110 ALA A O 1
ATOM 849 N N . VAL A 1 111 ? -11.296 -3.268 -4.530 1.00 97.50 111 VAL A N 1
ATOM 850 C CA . VAL A 1 111 ? -9.898 -3.017 -4.868 1.00 97.50 111 VAL A CA 1
ATOM 851 C C . VAL A 1 111 ? -9.828 -1.646 -5.528 1.00 97.50 111 VAL A C 1
ATOM 853 O O . VAL A 1 111 ? -10.541 -1.381 -6.498 1.00 97.50 111 VAL A O 1
ATOM 856 N N . ALA A 1 112 ? -8.988 -0.767 -4.996 1.00 97.69 112 ALA A N 1
ATOM 857 C CA . ALA A 1 112 ? -8.726 0.549 -5.556 1.00 97.69 112 ALA A CA 1
ATOM 858 C C . ALA A 1 112 ? -7.294 0.612 -6.083 1.00 97.69 112 ALA A C 1
ATOM 860 O O . ALA A 1 112 ? -6.367 0.128 -5.444 1.00 97.69 112 ALA A O 1
ATOM 861 N N . PHE A 1 113 ? -7.106 1.256 -7.230 1.00 97.69 113 PHE A N 1
ATOM 862 C CA . PHE A 1 113 ? -5.790 1.429 -7.834 1.00 97.69 113 PHE A CA 1
ATOM 863 C C . PHE A 1 113 ? -5.327 2.875 -7.679 1.00 97.69 113 PHE A C 1
ATOM 865 O O . PHE A 1 113 ? -5.976 3.802 -8.167 1.00 97.69 113 PHE A O 1
ATOM 872 N N . ASN A 1 114 ? -4.186 3.068 -7.026 1.00 95.62 114 ASN A N 1
ATOM 873 C CA . ASN A 1 114 ? -3.535 4.360 -6.884 1.00 95.62 114 ASN A CA 1
ATOM 874 C C . ASN A 1 114 ? -2.644 4.634 -8.108 1.00 95.62 114 ASN A C 1
ATOM 876 O O . ASN A 1 114 ? -1.431 4.430 -8.075 1.00 95.62 114 ASN A O 1
ATOM 880 N N . GLY A 1 115 ? -3.274 5.067 -9.203 1.00 93.00 115 GLY A N 1
ATOM 881 C CA . GLY A 1 115 ? -2.607 5.460 -10.448 1.00 93.00 115 GLY A CA 1
ATOM 882 C C . GLY A 1 115 ? -2.967 4.593 -11.659 1.00 93.00 115 GLY A C 1
ATOM 883 O O . GLY A 1 115 ? -3.415 3.452 -11.542 1.00 93.00 115 GLY A O 1
ATOM 884 N N . GLY A 1 116 ? -2.766 5.148 -12.859 1.00 94.38 116 GLY A N 1
ATOM 885 C CA . GLY A 1 116 ? -3.129 4.489 -14.120 1.00 94.38 116 GLY A CA 1
ATOM 886 C C . GLY A 1 116 ? -2.309 3.229 -14.419 1.00 94.38 116 GLY A C 1
ATOM 887 O O . GLY A 1 116 ? -2.850 2.253 -14.935 1.00 94.38 116 GLY A O 1
ATOM 888 N N . THR A 1 117 ? -1.022 3.213 -14.061 1.00 93.62 117 THR A N 1
ATOM 889 C CA . THR A 1 117 ? -0.161 2.030 -14.215 1.00 93.62 117 THR A CA 1
ATOM 890 C C . THR A 1 117 ? -0.638 0.884 -13.328 1.00 93.62 117 THR A C 1
ATOM 892 O O . THR A 1 117 ? -0.827 -0.219 -13.841 1.00 93.62 117 THR A O 1
ATOM 895 N N . ALA A 1 118 ? -0.903 1.162 -12.045 1.00 95.62 118 ALA A N 1
ATOM 896 C CA . ALA A 1 118 ? -1.467 0.198 -11.106 1.00 95.62 118 ALA A CA 1
ATOM 897 C C . ALA A 1 118 ? -2.770 -0.401 -11.653 1.00 95.62 118 ALA A C 1
ATOM 899 O O . ALA A 1 118 ? -2.903 -1.617 -11.754 1.00 95.62 118 ALA A O 1
ATOM 900 N N . ALA A 1 119 ? -3.691 0.452 -12.118 1.00 95.94 119 ALA A N 1
ATOM 901 C CA . ALA A 1 119 ? -4.963 0.017 -12.690 1.00 95.94 119 ALA A CA 1
ATOM 902 C C . ALA A 1 119 ? -4.796 -0.841 -13.951 1.00 95.94 119 ALA A C 1
ATOM 904 O O . ALA A 1 119 ? -5.504 -1.830 -14.125 1.00 95.94 119 ALA A O 1
ATOM 905 N N . ARG A 1 120 ? -3.874 -0.474 -14.847 1.00 94.38 120 ARG A N 1
ATOM 906 C CA . ARG A 1 120 ? -3.630 -1.207 -16.095 1.00 94.38 120 ARG A CA 1
ATOM 907 C C . ARG A 1 120 ? -3.068 -2.605 -15.843 1.00 94.38 120 ARG A C 1
ATOM 909 O O . ARG A 1 120 ? -3.443 -3.529 -16.559 1.00 94.38 120 ARG A O 1
ATOM 916 N N . LEU A 1 121 ? -2.146 -2.737 -14.892 1.00 92.69 121 LEU A N 1
ATOM 917 C CA . LEU A 1 121 ? -1.496 -4.009 -14.580 1.00 92.69 121 LEU A CA 1
ATOM 918 C C . LEU A 1 121 ? -2.383 -4.884 -13.693 1.00 92.69 121 LEU A C 1
ATOM 920 O O . LEU A 1 121 ? -2.632 -6.030 -14.039 1.00 92.69 121 LEU A O 1
ATOM 924 N N . GLY A 1 122 ? -2.939 -4.329 -12.616 1.00 90.06 122 GLY A N 1
ATOM 925 C CA . GLY A 1 122 ? -3.733 -5.100 -11.662 1.00 90.06 122 GLY A CA 1
ATOM 926 C C . GLY A 1 122 ? -5.089 -5.574 -12.188 1.00 90.06 122 GLY A C 1
ATOM 927 O O . GLY A 1 122 ? -5.621 -6.542 -11.672 1.00 90.06 122 GLY A O 1
ATOM 928 N N . ARG A 1 123 ? -5.650 -4.959 -13.241 1.00 89.25 123 ARG A N 1
ATOM 929 C CA . ARG A 1 123 ? -6.859 -5.483 -13.917 1.00 89.25 123 ARG A CA 1
ATOM 930 C C . ARG A 1 123 ? -6.598 -6.710 -14.800 1.00 89.25 123 ARG A C 1
ATOM 932 O O . ARG A 1 123 ? -7.550 -7.267 -15.334 1.00 89.25 123 ARG A O 1
ATOM 939 N N . ARG A 1 124 ? -5.331 -7.058 -15.034 1.00 81.75 124 ARG A N 1
ATOM 940 C CA . ARG A 1 124 ? -4.912 -8.222 -15.833 1.00 81.75 124 ARG A CA 1
ATOM 941 C C . ARG A 1 124 ? -4.387 -9.372 -14.971 1.00 81.75 124 ARG A C 1
ATOM 943 O O . ARG A 1 124 ? -4.042 -10.403 -15.539 1.00 81.75 124 ARG A O 1
ATOM 950 N N . ALA A 1 125 ? -4.242 -9.126 -13.672 1.00 75.12 125 ALA A N 1
ATOM 951 C CA . ALA A 1 125 ? -3.747 -10.073 -12.685 1.00 75.12 125 ALA A CA 1
ATOM 952 C C . ALA A 1 125 ? -4.862 -11.007 -12.207 1.00 75.12 125 ALA A C 1
ATOM 954 O O . ALA A 1 125 ? -6.045 -10.599 -12.298 1.00 75.12 125 ALA A O 1
#

Solvent-accessible surface area (backbone atoms only — not comparable to full-atom values): 6899 Å² total; per-residue (Å²): 108,75,48,68,42,74,80,69,49,70,54,65,66,21,28,36,39,40,24,30,39,54,71,32,57,55,9,58,76,64,76,35,87,74,53,40,88,86,48,58,60,51,57,55,52,14,53,75,71,76,35,76,63,38,68,80,45,59,68,70,58,40,50,50,54,31,50,74,70,20,38,20,42,41,42,36,26,39,32,26,36,40,69,74,60,53,76,89,43,59,38,80,72,38,70,36,70,57,61,66,55,52,76,67,26,83,46,54,76,46,77,45,55,60,49,71,66,14,41,64,52,47,73,73,95

Nearest PDB structures (foldseek):
  2l3f-assembly1_A  TM=9.135E-01  e=2.404E-12  Methanosarcina acetivorans
  2c2p-assembly1_A  TM=7.179E-01  e=4.986E-05  Deinococcus radiodurans R1 = ATCC 13939 = DSM 20539
  8iil-assembly1_A  TM=5.411E-01  e=2.152E-02  Mycolicibacterium smegmatis MC2 155
  6ajo-assembly1_A  TM=5.379E-01  e=2.296E-02  Mycolicibacterium smegmatis MC2 155
  8iiq-assembly1_A  TM=5.206E-01  e=3.170E-02  Mycolicibacterium smegmatis MC2 155